Protein AF-A0A2V9FHR4-F1 (afdb_monomer_lite)

Structure (mmCIF, N/CA/C/O backbone):
data_AF-A0A2V9FHR4-F1
#
_entry.id   AF-A0A2V9FHR4-F1
#
loop_
_atom_site.group_PDB
_atom_site.id
_atom_site.type_symbol
_atom_site.label_atom_id
_atom_site.label_alt_id
_atom_site.label_comp_id
_atom_site.label_asym_id
_atom_site.label_entity_id
_atom_site.label_seq_id
_atom_site.pdbx_PDB_ins_code
_atom_site.Cartn_x
_atom_site.Cartn_y
_atom_site.Cartn_z
_atom_site.occupancy
_atom_site.B_iso_or_equiv
_atom_site.auth_seq_id
_atom_site.auth_comp_id
_atom_site.auth_asym_id
_atom_site.auth_atom_id
_atom_site.pdbx_PDB_model_num
ATOM 1 N N . MET A 1 1 ? -24.505 -36.632 64.104 1.00 42.06 1 MET A N 1
ATOM 2 C CA . MET A 1 1 ? -23.330 -36.574 63.209 1.00 42.06 1 MET A CA 1
ATOM 3 C C . MET A 1 1 ? -23.673 -35.560 62.118 1.00 42.06 1 MET A C 1
ATOM 5 O O . MET A 1 1 ? -24.459 -35.880 61.243 1.00 42.06 1 MET A O 1
ATOM 9 N N . PHE A 1 2 ? -23.264 -34.295 62.272 1.00 38.28 2 PHE A N 1
ATOM 10 C CA . PHE A 1 2 ? -23.688 -33.182 61.405 1.00 38.28 2 PHE A CA 1
ATOM 11 C C . PHE A 1 2 ? -22.621 -32.918 60.335 1.00 38.28 2 PHE A C 1
ATOM 13 O O . PHE A 1 2 ? -21.495 -32.565 60.680 1.00 38.28 2 PHE A O 1
ATOM 20 N N . ALA A 1 3 ? -22.960 -33.084 59.055 1.00 39.88 3 ALA A N 1
ATOM 21 C CA . ALA A 1 3 ? -22.084 -32.729 57.942 1.00 39.88 3 ALA A CA 1
ATOM 22 C C . ALA A 1 3 ? -22.300 -31.253 57.566 1.00 39.88 3 ALA A C 1
ATOM 24 O O . ALA A 1 3 ? -23.402 -30.853 57.195 1.00 39.88 3 ALA A O 1
ATOM 25 N N . LYS A 1 4 ? -21.250 -30.436 57.697 1.00 41.06 4 LYS A N 1
ATOM 26 C CA . LYS A 1 4 ? -21.216 -29.042 57.236 1.00 41.06 4 LYS A CA 1
ATOM 27 C C . LYS A 1 4 ? -20.897 -29.028 55.740 1.00 41.06 4 LYS A C 1
ATOM 29 O O . LYS A 1 4 ? -19.814 -29.451 55.349 1.00 41.06 4 LYS A O 1
ATOM 34 N N . ILE A 1 5 ? -21.821 -28.532 54.921 1.00 46.97 5 ILE A N 1
ATOM 35 C CA . ILE A 1 5 ? -21.586 -28.238 53.503 1.00 46.97 5 ILE A CA 1
ATOM 36 C C . ILE A 1 5 ? -20.980 -26.832 53.426 1.00 46.97 5 ILE A C 1
ATOM 38 O O . ILE A 1 5 ? -21.641 -25.854 53.765 1.00 46.97 5 ILE A O 1
ATOM 42 N N . PHE A 1 6 ? -19.715 -26.734 53.016 1.00 46.91 6 PHE A N 1
ATOM 43 C CA . PHE A 1 6 ? -19.101 -25.471 52.608 1.00 46.91 6 PHE A CA 1
ATOM 44 C C . PHE A 1 6 ? -19.393 -25.257 51.123 1.00 46.91 6 PHE A C 1
ATOM 46 O O . PHE A 1 6 ? -18.900 -25.998 50.277 1.00 46.91 6 PHE A O 1
ATOM 53 N N . LEU A 1 7 ? -20.214 -24.256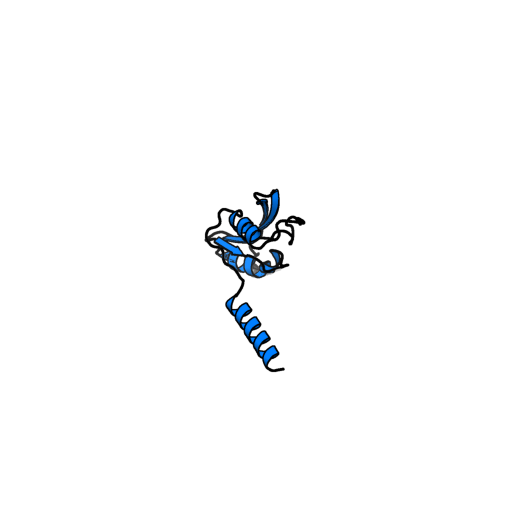 50.814 1.00 43.25 7 LEU A N 1
ATOM 54 C CA . LEU A 1 7 ? -20.476 -23.815 49.449 1.00 43.25 7 LEU A CA 1
ATOM 55 C C . LEU A 1 7 ? -19.428 -22.751 49.100 1.00 43.25 7 LEU A C 1
ATOM 57 O O . LEU A 1 7 ? -19.521 -21.611 49.548 1.00 43.25 7 LEU A O 1
ATOM 61 N N . VAL A 1 8 ? -18.388 -23.149 48.366 1.00 48.91 8 VAL A N 1
ATOM 62 C CA . VAL A 1 8 ? -17.396 -22.223 47.807 1.00 48.91 8 VAL A CA 1
ATOM 63 C C . VAL A 1 8 ? -17.919 -21.767 46.450 1.00 48.91 8 VAL A C 1
ATOM 65 O O . VAL A 1 8 ? -17.999 -22.551 45.508 1.00 48.91 8 VAL A O 1
ATOM 68 N N . LEU A 1 9 ? -18.323 -20.503 46.377 1.00 47.62 9 LEU A N 1
ATOM 69 C CA . LEU A 1 9 ? -18.686 -19.826 45.136 1.00 47.62 9 LEU A CA 1
ATOM 70 C C . LEU A 1 9 ? -17.399 -19.618 44.313 1.00 47.62 9 LEU A C 1
ATOM 72 O O . LEU A 1 9 ? -16.469 -19.003 44.844 1.00 47.62 9 LEU A O 1
ATOM 76 N N . PRO A 1 10 ? -17.281 -20.089 43.057 1.00 56.81 10 PRO A N 1
ATOM 77 C CA . PRO A 1 10 ? -16.123 -19.737 42.258 1.00 56.81 10 PRO A CA 1
ATOM 78 C C . PRO A 1 10 ? -16.294 -18.283 41.818 1.00 56.81 10 PRO A C 1
ATOM 80 O O . PRO A 1 10 ? -17.256 -17.917 41.144 1.00 56.81 10 PRO A O 1
ATOM 83 N N . PHE A 1 11 ? -15.359 -17.443 42.247 1.00 51.41 11 PHE A N 1
ATOM 84 C CA . PHE A 1 11 ? -15.178 -16.100 41.720 1.00 51.41 11 PHE A CA 1
ATOM 85 C C . PHE A 1 11 ? -14.860 -16.253 40.225 1.00 51.41 11 PHE A C 1
ATOM 87 O O . PHE A 1 11 ? -13.789 -16.742 39.866 1.00 51.41 11 PHE A O 1
ATOM 94 N N . LEU A 1 12 ? -15.820 -15.924 39.356 1.00 53.28 12 LEU A N 1
ATOM 95 C CA . LEU A 1 12 ? -15.606 -15.842 37.912 1.00 53.28 12 LEU A CA 1
ATOM 96 C C . LEU A 1 12 ? -14.630 -14.692 37.657 1.00 53.28 12 LEU A C 1
ATOM 98 O O . LEU A 1 12 ? -15.023 -13.538 37.514 1.00 53.28 12 LEU A O 1
ATOM 102 N N . LEU A 1 13 ? -13.338 -15.011 37.640 1.00 57.22 13 LEU A N 1
ATOM 103 C CA . LEU A 1 13 ? -12.315 -14.137 37.096 1.00 57.22 13 LEU A CA 1
ATOM 104 C C . LEU A 1 13 ? -12.441 -14.224 35.572 1.00 57.22 13 LEU A C 1
ATOM 106 O O . LEU A 1 13 ? -11.754 -15.015 34.934 1.00 57.22 13 LEU A O 1
ATOM 110 N N . THR A 1 14 ? -13.369 -13.472 34.980 1.00 57.88 14 THR A N 1
ATOM 111 C CA . THR A 1 14 ? -13.276 -13.148 33.553 1.00 57.88 14 THR A CA 1
ATOM 112 C C . THR A 1 14 ? -11.986 -12.353 33.385 1.00 57.88 14 THR A C 1
ATOM 114 O O . THR A 1 14 ? -11.920 -11.238 33.916 1.00 57.88 14 THR A O 1
ATOM 117 N N . PRO A 1 15 ? -10.942 -12.890 32.727 1.00 55.19 15 PRO A N 1
ATOM 118 C CA . PRO A 1 15 ? -9.816 -12.051 32.359 1.00 55.19 15 PRO A CA 1
ATOM 119 C C . PRO A 1 15 ? -10.369 -10.887 31.526 1.00 55.19 15 PRO A C 1
ATOM 121 O O . PRO A 1 15 ? -11.337 -11.096 30.782 1.00 55.19 15 PRO A O 1
ATOM 124 N N . PRO A 1 16 ? -9.820 -9.663 31.648 1.00 53.09 16 PRO A N 1
ATOM 125 C CA . PRO A 1 16 ? -10.126 -8.640 30.665 1.00 53.09 16 PRO A CA 1
ATOM 126 C C . PRO A 1 16 ? -9.826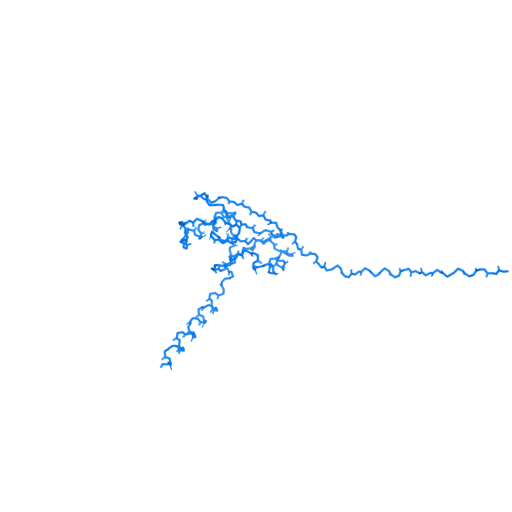 -9.276 29.313 1.00 53.09 16 PRO A C 1
ATOM 128 O O . PRO A 1 16 ? -8.736 -9.821 29.118 1.00 53.09 16 PRO A O 1
ATOM 131 N N . ALA A 1 17 ? -10.819 -9.306 28.426 1.00 56.00 17 ALA A N 1
ATOM 132 C CA . ALA A 1 17 ? -10.546 -9.640 27.047 1.00 56.00 17 ALA A CA 1
ATOM 133 C C . ALA A 1 17 ? -9.430 -8.679 26.631 1.00 56.00 17 ALA A C 1
ATOM 135 O O . ALA A 1 17 ? -9.650 -7.467 26.615 1.00 56.00 17 ALA A O 1
ATOM 136 N N . LEU A 1 18 ? -8.219 -9.194 26.375 1.00 52.91 18 LEU A N 1
ATOM 137 C CA . LEU A 1 18 ? -7.342 -8.492 25.451 1.00 52.91 18 LEU A CA 1
ATOM 138 C C . LEU A 1 18 ? -8.249 -8.234 24.259 1.00 52.91 18 LEU A C 1
ATOM 140 O O . LEU A 1 18 ? -8.824 -9.198 23.747 1.00 52.91 18 LEU A O 1
ATOM 144 N N . ALA A 1 19 ? -8.484 -6.964 23.929 1.00 53.09 19 ALA A N 1
ATOM 145 C CA . ALA A 1 19 ? -9.224 -6.619 22.733 1.00 53.09 19 ALA A CA 1
ATOM 146 C C . ALA A 1 19 ? -8.555 -7.409 21.610 1.00 53.09 19 ALA A C 1
ATOM 148 O O . ALA A 1 19 ? -7.388 -7.174 21.294 1.00 53.09 19 ALA A O 1
ATOM 149 N N . ALA A 1 20 ? -9.227 -8.460 21.140 1.00 57.59 20 ALA A N 1
ATOM 150 C CA . ALA A 1 20 ? -8.741 -9.210 20.009 1.00 57.59 20 ALA A CA 1
ATOM 151 C C . ALA A 1 20 ? -8.747 -8.182 18.885 1.00 57.59 20 ALA A C 1
ATOM 153 O O . ALA A 1 20 ? -9.809 -7.632 18.576 1.00 57.59 20 ALA A O 1
ATOM 154 N N . GLY A 1 21 ? -7.555 -7.841 18.394 1.00 60.81 21 GLY A N 1
ATOM 155 C CA . GLY A 1 21 ? -7.405 -6.945 17.262 1.00 60.81 21 GLY A CA 1
ATOM 156 C C . GLY A 1 21 ? -8.363 -7.365 16.150 1.00 60.81 21 GLY A C 1
ATOM 157 O O . GLY A 1 21 ? -8.702 -8.549 16.033 1.00 60.81 21 GLY A O 1
ATOM 158 N N . ARG A 1 22 ? -8.870 -6.401 15.381 1.00 78.56 22 ARG A N 1
ATOM 159 C CA . ARG A 1 22 ? -9.742 -6.744 14.258 1.00 78.56 22 ARG A CA 1
ATOM 160 C C . ARG A 1 22 ? -8.976 -7.671 13.320 1.00 78.56 22 ARG A C 1
ATOM 162 O O . ARG A 1 22 ? -7.780 -7.491 13.093 1.00 78.56 22 ARG A O 1
ATOM 169 N N . GLU A 1 23 ? -9.674 -8.688 12.830 1.00 89.69 23 GLU A N 1
ATOM 170 C CA . GLU A 1 23 ? -9.120 -9.598 11.836 1.00 89.69 23 GLU A CA 1
ATOM 171 C C . GLU A 1 23 ? -8.722 -8.775 10.609 1.00 89.69 23 GLU A C 1
ATOM 173 O O . GLU A 1 23 ? -9.550 -8.049 10.053 1.00 89.69 23 GLU A O 1
ATOM 178 N N . VAL A 1 24 ? -7.437 -8.841 10.266 1.00 93.12 24 VAL A N 1
ATOM 179 C CA . VAL A 1 24 ? -6.885 -8.248 9.049 1.00 93.12 24 VAL A CA 1
ATOM 180 C C . VAL A 1 24 ? -7.046 -9.287 7.955 1.00 93.12 24 VAL A C 1
ATOM 182 O O . VAL A 1 24 ? -6.687 -10.448 8.153 1.00 93.12 24 VAL A O 1
ATOM 185 N N . GLN A 1 25 ? -7.626 -8.874 6.840 1.00 94.62 25 GLN A N 1
ATOM 186 C CA . GLN A 1 25 ? -7.887 -9.717 5.686 1.00 94.62 25 GLN A CA 1
ATOM 187 C C . GLN A 1 25 ? -6.894 -9.384 4.576 1.00 94.62 25 GLN A C 1
ATOM 189 O O . GLN A 1 25 ? -6.686 -8.212 4.270 1.00 94.62 25 GLN A O 1
ATOM 194 N N . ASP A 1 26 ? -6.316 -10.4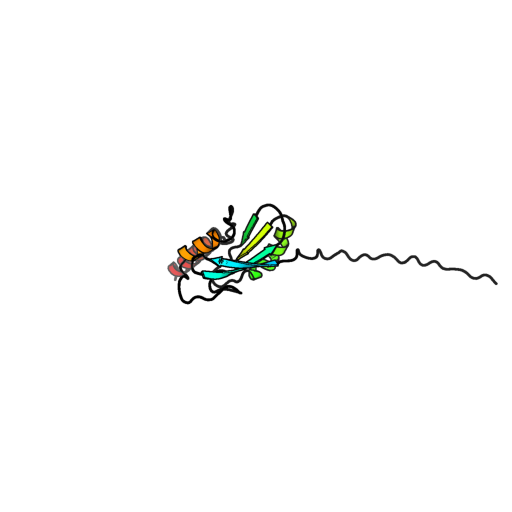18 3.968 1.00 95.38 26 ASP A N 1
ATOM 195 C CA . ASP A 1 26 ? -5.486 -10.297 2.772 1.00 95.38 26 ASP A CA 1
ATOM 196 C C . AS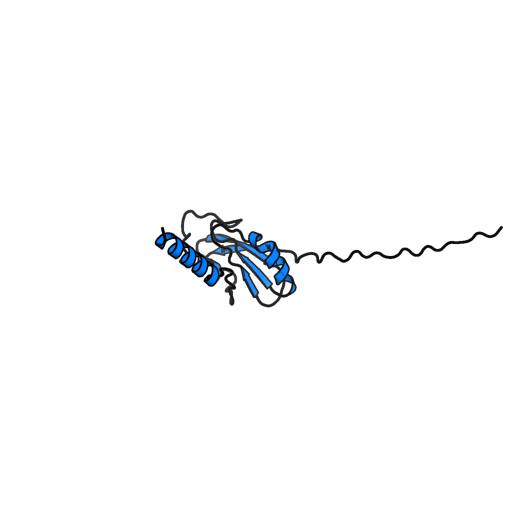P A 1 26 ? -6.362 -10.178 1.513 1.00 95.38 26 ASP A C 1
ATOM 198 O O . ASP A 1 26 ? -7.220 -11.027 1.233 1.00 95.38 26 ASP A O 1
ATOM 202 N N . GLY A 1 27 ? -6.103 -9.137 0.731 1.00 94.38 27 GLY A N 1
ATOM 203 C CA . GLY A 1 27 ? -6.731 -8.816 -0.543 1.00 94.38 27 GLY A CA 1
ATOM 204 C C . GLY A 1 27 ? -5.732 -8.872 -1.696 1.00 94.38 27 GLY A C 1
ATOM 205 O O . GLY A 1 27 ? -4.523 -8.732 -1.522 1.00 94.38 27 GLY A O 1
ATOM 206 N N . PHE A 1 28 ? -6.233 -9.126 -2.906 1.00 95.69 28 PHE A N 1
ATOM 207 C CA . PHE A 1 28 ? -5.433 -8.962 -4.116 1.00 95.69 28 PHE A CA 1
ATOM 208 C C . PHE A 1 28 ? -6.273 -8.384 -5.243 1.00 95.69 28 PHE A C 1
ATOM 210 O O . PHE A 1 28 ? -7.366 -8.878 -5.537 1.00 95.69 28 PHE A O 1
ATOM 217 N N . PHE A 1 29 ? -5.690 -7.452 -5.988 1.00 94.81 29 PHE A N 1
ATOM 218 C CA . PHE A 1 29 ? -6.255 -6.962 -7.238 1.00 94.81 29 PHE A CA 1
ATOM 219 C C . PHE A 1 29 ? -5.222 -6.988 -8.363 1.00 94.81 29 PHE A C 1
ATOM 221 O O . PHE A 1 29 ? -4.018 -7.145 -8.152 1.00 94.81 29 PHE A O 1
ATOM 228 N N . LYS A 1 30 ? -5.709 -6.898 -9.601 1.00 96.62 30 LYS A N 1
ATOM 229 C CA . LYS A 1 30 ? -4.859 -6.765 -10.784 1.00 96.62 30 LYS A CA 1
ATOM 230 C C . LYS A 1 30 ? -4.971 -5.357 -11.326 1.00 96.62 30 LYS A C 1
ATOM 232 O O . LYS A 1 30 ? -6.073 -4.889 -11.602 1.00 96.62 30 LYS A O 1
ATOM 237 N N . THR A 1 31 ? -3.824 -4.735 -11.528 1.00 95.88 31 THR A N 1
ATOM 238 C CA . THR A 1 31 ? -3.717 -3.414 -12.131 1.00 95.88 31 THR A CA 1
ATOM 239 C C . THR A 1 31 ? -3.992 -3.457 -13.635 1.00 95.88 31 THR A C 1
ATOM 241 O O . THR A 1 31 ? -3.971 -4.518 -14.273 1.00 95.88 31 THR A O 1
ATOM 244 N N . SER A 1 32 ? -4.180 -2.283 -14.240 1.00 95.50 32 SER A N 1
ATOM 245 C CA . SER A 1 32 ? -4.382 -2.125 -15.688 1.00 95.50 32 SER A CA 1
ATOM 246 C C . SER A 1 32 ? -3.203 -2.621 -16.542 1.00 95.50 32 SER A C 1
ATOM 248 O O . SER A 1 32 ? -3.394 -3.003 -17.699 1.00 95.50 32 SER A O 1
ATOM 250 N N . ASP A 1 33 ? -1.996 -2.686 -15.971 1.00 96.19 33 ASP A N 1
ATOM 251 C CA . ASP A 1 33 ? -0.791 -3.263 -16.583 1.00 96.19 33 ASP A CA 1
ATOM 252 C C . ASP A 1 33 ? -0.544 -4.734 -16.196 1.00 96.19 33 ASP A C 1
ATOM 254 O O . ASP A 1 33 ? 0.517 -5.277 -16.497 1.00 96.19 33 ASP A O 1
ATOM 258 N N . ASN A 1 34 ? -1.544 -5.411 -15.617 1.00 96.81 34 ASN A N 1
ATOM 259 C CA . ASN A 1 34 ? -1.527 -6.826 -15.221 1.00 96.81 34 ASN A CA 1
ATOM 260 C C . ASN A 1 34 ? -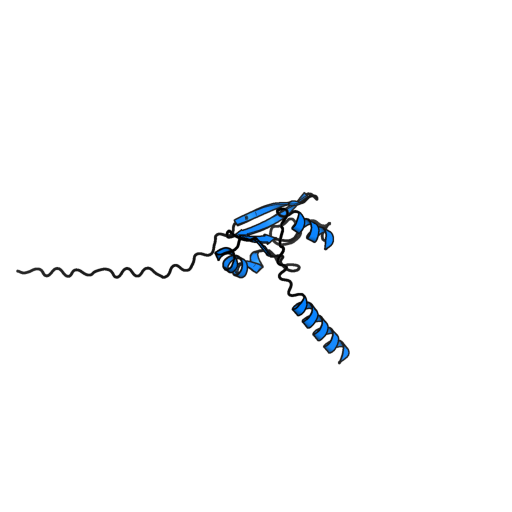0.553 -7.190 -14.087 1.00 96.81 34 ASN A C 1
ATOM 262 O O . ASN A 1 34 ? -0.179 -8.358 -13.963 1.00 96.81 34 ASN A O 1
ATOM 266 N N . VAL A 1 35 ? -0.172 -6.232 -13.247 1.00 97.75 35 VAL A N 1
ATOM 267 C CA . VAL A 1 35 ? 0.585 -6.483 -12.015 1.00 97.75 35 VAL A CA 1
ATOM 268 C C . VAL A 1 35 ? -0.414 -6.868 -10.924 1.00 97.75 35 VAL A C 1
ATOM 270 O O . VAL A 1 35 ? -1.407 -6.173 -10.713 1.00 97.75 35 VAL A O 1
ATOM 273 N N . LYS A 1 36 ? -0.199 -8.000 -10.250 1.00 97.69 36 LYS A N 1
ATOM 274 C CA . LYS A 1 36 ? -1.008 -8.377 -9.088 1.00 97.69 36 LYS A CA 1
ATOM 275 C C . LYS A 1 36 ? -0.468 -7.662 -7.855 1.00 97.69 36 LYS A C 1
ATOM 277 O O . LYS A 1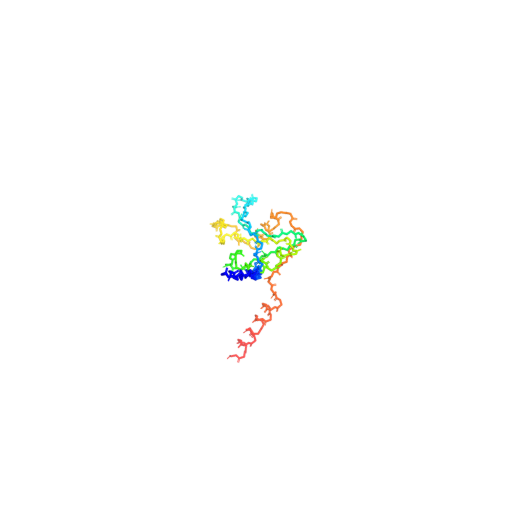 36 ? 0.692 -7.866 -7.494 1.00 97.69 36 LYS A O 1
ATOM 282 N N . LEU A 1 37 ? -1.306 -6.864 -7.211 1.00 96.31 37 LEU A N 1
ATOM 283 C CA . LEU A 1 37 ? -0.973 -6.175 -5.972 1.00 96.31 37 LEU A CA 1
ATOM 284 C C . LEU A 1 37 ? -1.739 -6.783 -4.803 1.00 96.31 37 LEU A C 1
ATOM 286 O O . LEU A 1 37 ? -2.848 -7.279 -4.990 1.00 96.31 37 LEU A O 1
ATOM 290 N N . HIS A 1 38 ? -1.089 -6.792 -3.647 1.00 96.12 38 HIS A N 1
ATOM 291 C CA . HIS A 1 38 ? -1.600 -7.264 -2.370 1.00 96.12 38 HIS A CA 1
ATOM 292 C C . HIS A 1 38 ? -2.006 -6.073 -1.502 1.00 96.12 38 HIS A C 1
ATOM 294 O O . HIS A 1 38 ? -1.317 -5.052 -1.496 1.00 96.12 38 HIS A O 1
ATOM 300 N N . ASP A 1 39 ? -3.089 -6.206 -0.755 1.00 94.12 39 ASP A N 1
ATOM 301 C CA . ASP A 1 39 ? -3.555 -5.215 0.204 1.00 94.12 39 ASP A CA 1
ATOM 302 C C . ASP A 1 39 ? -4.039 -5.892 1.492 1.00 94.12 39 ASP A C 1
ATOM 304 O O . ASP A 1 39 ? -4.452 -7.047 1.489 1.00 94.12 39 ASP A O 1
ATOM 308 N N . LEU A 1 40 ? -3.942 -5.175 2.607 1.00 94.25 40 LEU A N 1
ATOM 309 C CA . LEU A 1 40 ? -4.460 -5.580 3.906 1.00 94.25 40 LEU A CA 1
ATOM 310 C C . LEU A 1 40 ? -5.671 -4.720 4.241 1.00 94.25 40 LEU A C 1
ATOM 312 O O . LEU A 1 40 ? -5.573 -3.493 4.246 1.00 94.25 40 LEU A O 1
ATOM 316 N N . GLU A 1 41 ? -6.782 -5.354 4.592 1.00 93.50 41 GLU A N 1
ATOM 317 C CA . GLU A 1 41 ? -8.034 -4.676 4.910 1.00 93.50 41 GLU A CA 1
ATOM 318 C C . GLU A 1 41 ? -8.522 -5.043 6.315 1.00 93.50 41 GLU A C 1
ATOM 320 O O . GLU A 1 41 ? -8.534 -6.211 6.709 1.00 93.50 41 GLU A O 1
ATOM 325 N N . ALA A 1 42 ? -8.943 -4.052 7.102 1.00 93.50 42 ALA A N 1
ATOM 326 C CA . ALA A 1 42 ? -9.488 -4.285 8.434 1.00 93.50 42 ALA A CA 1
ATOM 327 C C . ALA A 1 42 ? -10.538 -3.246 8.837 1.00 93.50 42 ALA A C 1
ATOM 329 O O . ALA A 1 42 ? -10.479 -2.074 8.472 1.00 93.50 42 ALA A O 1
ATOM 330 N N . GLY A 1 43 ? -11.472 -3.664 9.690 1.00 92.25 43 GLY A N 1
ATOM 331 C CA . GLY A 1 43 ? -12.464 -2.762 10.271 1.00 92.25 43 GLY A CA 1
ATOM 332 C C . GLY A 1 43 ? -13.590 -2.373 9.311 1.00 92.25 43 GLY A C 1
ATOM 333 O O . GLY A 1 43 ? -13.800 -2.976 8.266 1.00 92.25 43 GLY A O 1
ATOM 334 N N . THR A 1 44 ? -14.387 -1.396 9.733 1.00 89.31 44 THR A N 1
ATOM 335 C CA . THR A 1 44 ? -15.573 -0.900 9.019 1.00 89.31 44 THR A CA 1
ATOM 336 C C . THR A 1 44 ? -15.791 0.558 9.403 1.00 89.31 44 THR A C 1
ATOM 338 O O . THR A 1 44 ? -15.624 0.886 10.578 1.00 89.31 44 THR A O 1
ATOM 341 N N . GLY A 1 45 ? -16.247 1.412 8.487 1.00 88.00 45 GLY A N 1
ATOM 342 C CA . GLY A 1 45 ? -16.501 2.827 8.779 1.00 88.00 45 GLY A CA 1
ATOM 343 C C . GLY A 1 45 ? -15.986 3.739 7.667 1.00 88.00 45 GLY A C 1
ATOM 344 O O . GLY A 1 45 ? -15.890 3.291 6.527 1.00 88.00 45 GLY A O 1
ATOM 345 N N . PRO A 1 46 ? -15.675 5.013 7.967 1.00 85.88 46 PRO A N 1
ATOM 346 C CA . PRO A 1 46 ? -15.001 5.893 7.016 1.00 85.88 46 PRO A CA 1
ATOM 347 C C . PRO A 1 46 ? -13.639 5.306 6.598 1.00 85.88 46 PRO A C 1
ATOM 349 O O . PRO A 1 46 ? -12.963 4.734 7.460 1.00 85.88 46 PRO A O 1
ATOM 352 N N . PRO A 1 47 ? -13.236 5.441 5.322 1.00 85.50 47 PRO A N 1
ATOM 353 C CA . PRO A 1 47 ? -12.008 4.838 4.823 1.00 85.50 47 PRO A CA 1
ATOM 354 C C . PRO A 1 47 ? -10.761 5.582 5.320 1.00 85.50 47 PRO A C 1
ATOM 356 O O . PRO A 1 47 ? -10.721 6.813 5.353 1.00 85.50 47 PRO A O 1
ATOM 359 N N . ILE A 1 48 ? -9.728 4.822 5.670 1.00 83.44 48 ILE A N 1
ATOM 360 C CA . ILE A 1 48 ? -8.352 5.273 5.864 1.00 83.44 48 ILE A CA 1
ATOM 361 C C . ILE A 1 48 ? -7.469 4.381 5.003 1.00 83.44 48 ILE A C 1
ATOM 363 O O . ILE A 1 48 ? -7.396 3.173 5.212 1.00 83.44 48 ILE A O 1
ATOM 367 N N . PHE A 1 49 ? -6.765 4.993 4.062 1.00 84.38 49 PHE A N 1
ATOM 368 C CA . PHE A 1 49 ? -5.765 4.303 3.264 1.00 84.38 49 PHE A CA 1
ATOM 369 C C . PHE A 1 49 ? -4.366 4.550 3.828 1.00 84.38 49 PHE A C 1
ATOM 371 O O . PHE A 1 49 ? -4.012 5.703 4.062 1.00 84.38 49 PHE A O 1
ATOM 378 N N . PHE A 1 50 ? -3.581 3.489 4.007 1.00 80.88 50 PHE A N 1
ATOM 379 C CA . PHE A 1 50 ? -2.161 3.539 4.331 1.00 80.88 50 PHE A CA 1
ATOM 380 C C . PHE A 1 50 ? -1.324 3.251 3.089 1.00 80.88 50 PHE A C 1
ATOM 382 O O . PHE A 1 50 ? -1.282 2.124 2.591 1.00 80.88 50 PHE A O 1
ATOM 389 N N . GLU A 1 51 ? -0.593 4.269 2.648 1.00 77.56 51 GLU A N 1
ATOM 390 C CA . GLU A 1 51 ? 0.507 4.100 1.707 1.00 77.56 51 GLU A CA 1
ATOM 391 C C . GLU A 1 51 ? 1.820 3.967 2.482 1.00 77.56 51 GLU A C 1
ATOM 393 O O . GLU A 1 51 ? 2.241 4.927 3.136 1.00 77.56 51 GLU A O 1
ATOM 398 N N . PRO A 1 52 ? 2.470 2.795 2.459 1.00 75.88 52 PRO A N 1
ATOM 399 C CA . PRO A 1 52 ? 3.764 2.642 3.094 1.00 75.88 52 PRO A CA 1
ATOM 400 C C . PRO A 1 52 ? 4.859 3.336 2.270 1.00 75.88 52 PRO A C 1
ATOM 402 O O . PRO A 1 52 ? 4.764 3.491 1.050 1.00 75.88 52 PRO A O 1
ATOM 405 N N . GLY A 1 53 ? 5.930 3.745 2.954 1.00 70.81 53 GLY A N 1
ATOM 406 C CA . GLY A 1 53 ? 7.088 4.375 2.324 1.00 70.81 53 GLY A CA 1
ATOM 407 C C . GLY A 1 53 ? 7.845 3.450 1.360 1.00 70.81 53 GLY A C 1
ATOM 408 O O . GLY A 1 53 ? 7.507 2.287 1.130 1.00 70.81 53 GLY A O 1
ATOM 409 N N . TRP A 1 54 ? 8.929 3.959 0.777 1.00 69.25 54 TRP A N 1
ATOM 410 C CA . TRP A 1 54 ? 9.746 3.164 -0.139 1.00 69.25 54 TRP A CA 1
ATOM 411 C C . TRP A 1 54 ? 10.368 1.943 0.562 1.00 69.25 54 TRP A C 1
ATOM 413 O O . TRP A 1 54 ? 10.991 2.080 1.614 1.00 69.25 54 TRP A O 1
ATOM 423 N N . SER A 1 55 ? 10.271 0.764 -0.063 1.00 75.69 55 SER A N 1
ATOM 424 C CA . SER A 1 55 ? 10.761 -0.517 0.481 1.00 75.69 55 SER A CA 1
ATOM 425 C C . SER A 1 55 ? 10.080 -0.962 1.784 1.00 75.69 55 SER A C 1
ATOM 427 O O . SER A 1 55 ? 10.686 -1.684 2.579 1.00 75.69 55 SER A O 1
ATOM 429 N N . MET A 1 56 ? 8.838 -0.549 2.013 1.00 81.44 56 MET A N 1
ATOM 430 C CA . MET A 1 56 ? 8.038 -0.928 3.166 1.00 81.44 56 MET A CA 1
ATOM 431 C C . MET A 1 56 ? 6.794 -1.728 2.727 1.00 81.44 56 MET A C 1
ATOM 433 O O . MET A 1 56 ? 5.956 -1.202 1.997 1.00 81.44 56 MET A O 1
ATOM 437 N N . PRO A 1 57 ? 6.647 -2.991 3.164 1.00 86.81 57 PRO A N 1
ATOM 438 C CA . PRO A 1 57 ? 5.417 -3.755 2.958 1.00 86.81 57 PRO A CA 1
ATOM 439 C C . PRO A 1 57 ? 4.283 -3.263 3.877 1.00 86.81 57 PRO A C 1
ATOM 441 O O . PRO A 1 57 ? 4.548 -2.669 4.922 1.00 86.81 57 PRO A O 1
ATOM 444 N N . ALA A 1 58 ? 3.034 -3.562 3.528 1.00 85.69 58 ALA A N 1
ATOM 445 C CA . ALA A 1 58 ? 1.808 -3.124 4.195 1.00 85.69 58 ALA A CA 1
ATOM 446 C C . ALA A 1 58 ? 1.778 -3.450 5.697 1.00 85.69 58 ALA A C 1
ATOM 448 O O . ALA A 1 58 ? 1.413 -2.597 6.508 1.00 85.69 58 ALA A O 1
ATOM 449 N N . TRP A 1 59 ? 2.244 -4.643 6.086 1.00 87.81 59 TRP A N 1
ATOM 450 C CA . TRP A 1 59 ? 2.238 -5.107 7.483 1.00 87.81 59 TRP A CA 1
ATOM 451 C C . TRP A 1 59 ? 3.102 -4.257 8.430 1.00 87.81 59 TRP A C 1
ATOM 453 O O . TRP A 1 59 ? 2.990 -4.350 9.651 1.00 87.81 59 TRP A O 1
ATOM 463 N N . ILE A 1 60 ? 3.962 -3.374 7.908 1.00 85.12 60 ILE A N 1
ATOM 464 C CA . ILE A 1 60 ? 4.707 -2.425 8.749 1.00 85.12 60 ILE A CA 1
ATOM 465 C C . ILE A 1 60 ? 3.780 -1.488 9.537 1.00 85.12 60 ILE A C 1
ATOM 467 O O . ILE A 1 60 ? 4.173 -0.960 10.578 1.00 85.12 60 ILE A O 1
ATOM 471 N N . GLY A 1 61 ? 2.562 -1.285 9.027 1.00 80.75 61 GLY A N 1
ATOM 472 C CA . GLY A 1 61 ? 1.506 -0.507 9.650 1.00 80.75 61 GLY A CA 1
ATOM 473 C C . GLY A 1 61 ? 0.616 -1.310 10.595 1.00 80.75 61 GLY A C 1
ATOM 474 O O . GLY A 1 61 ? -0.353 -0.739 11.081 1.00 80.75 61 GLY A O 1
ATOM 475 N N . ASP A 1 62 ? 0.896 -2.590 10.877 1.00 86.25 62 ASP A N 1
ATOM 476 C CA . ASP A 1 62 ? 0.018 -3.466 11.673 1.00 86.25 62 ASP A CA 1
ATOM 477 C C . ASP A 1 62 ? -0.495 -2.821 12.975 1.00 86.25 62 ASP A C 1
ATOM 479 O O . ASP A 1 62 ? -1.704 -2.855 13.214 1.00 86.25 62 ASP A O 1
ATOM 483 N N . PRO A 1 63 ? 0.341 -2.170 13.815 1.00 84.31 63 PRO A N 1
ATOM 484 C CA . PRO A 1 63 ? -0.156 -1.502 15.018 1.00 84.31 63 PRO A CA 1
ATOM 485 C C . PRO A 1 63 ? -1.165 -0.381 14.723 1.00 84.31 63 PRO A C 1
ATOM 487 O O . PRO A 1 63 ? -2.135 -0.214 15.461 1.00 84.31 63 PRO A O 1
ATOM 490 N N . GLN A 1 64 ? -0.948 0.388 13.654 1.00 82.44 64 GLN A N 1
ATOM 491 C CA . GLN A 1 64 ? -1.834 1.461 13.211 1.00 82.44 64 GLN A CA 1
ATOM 492 C C . GLN A 1 64 ? -3.110 0.892 12.591 1.00 82.44 64 GLN A C 1
ATOM 494 O O . GLN A 1 64 ? -4.194 1.355 12.934 1.00 82.44 64 GLN A O 1
ATOM 499 N N . ILE A 1 65 ? -2.996 -0.134 11.743 1.00 86.25 65 ILE A N 1
ATOM 500 C CA . ILE A 1 65 ? -4.135 -0.839 11.148 1.00 86.25 65 ILE A CA 1
ATOM 501 C C . ILE A 1 65 ? -5.052 -1.334 12.264 1.00 86.25 65 ILE A C 1
ATOM 503 O O . ILE A 1 65 ? -6.235 -1.011 12.270 1.00 86.25 65 ILE A O 1
ATOM 507 N N . GLN A 1 66 ? -4.496 -2.020 13.264 1.00 86.62 66 GLN A N 1
ATOM 508 C CA . GLN A 1 66 ? -5.251 -2.524 14.410 1.00 86.62 66 GLN A CA 1
ATOM 509 C C . GLN A 1 66 ? -5.918 -1.407 15.220 1.00 86.62 66 GLN A C 1
ATOM 511 O O . GLN A 1 66 ? -7.091 -1.522 15.569 1.00 86.62 66 GLN A O 1
ATOM 516 N N . TYR A 1 67 ? -5.196 -0.314 15.481 1.00 85.50 67 TYR A N 1
ATOM 517 C CA . TYR A 1 67 ? -5.719 0.830 16.227 1.00 85.50 67 TYR A CA 1
ATOM 518 C C . TYR A 1 67 ? -6.874 1.533 15.497 1.00 85.50 67 TYR A C 1
ATOM 520 O O . TYR A 1 67 ? -7.916 1.810 16.089 1.00 85.50 67 TYR A O 1
ATOM 528 N N . PHE A 1 68 ? -6.716 1.821 14.203 1.00 83.50 68 PHE A N 1
ATOM 529 C CA . PHE A 1 68 ? -7.733 2.537 13.435 1.00 83.50 68 PHE A CA 1
ATOM 530 C C . PHE A 1 68 ? -8.912 1.642 13.039 1.00 83.50 68 PHE A C 1
ATOM 532 O O . PHE A 1 68 ? -10.042 2.131 12.997 1.00 83.50 68 PHE A O 1
ATOM 539 N N . ALA A 1 69 ? -8.704 0.337 12.844 1.00 89.94 69 ALA A N 1
ATOM 540 C CA . ALA A 1 69 ? -9.766 -0.614 12.506 1.00 89.94 69 ALA A CA 1
ATOM 541 C C . ALA A 1 69 ? -10.854 -0.746 13.591 1.00 89.94 69 ALA A C 1
ATOM 543 O O . ALA A 1 69 ? -11.930 -1.292 13.330 1.00 89.94 69 ALA A O 1
ATOM 544 N N . GLU A 1 70 ? -10.624 -0.229 14.805 1.00 88.62 70 GLU A N 1
ATOM 545 C CA . GLU A 1 70 ? -11.663 -0.126 15.835 1.00 88.62 70 GLU A CA 1
ATOM 546 C C . GLU A 1 70 ? -12.851 0.748 15.390 1.00 88.62 70 GLU A C 1
ATOM 548 O O . GLU A 1 70 ? -13.992 0.493 15.798 1.00 88.62 70 GLU A O 1
ATOM 553 N N . HIS A 1 71 ? -12.601 1.755 14.544 1.00 86.19 71 HIS A N 1
ATOM 554 C CA . HIS A 1 71 ? -13.578 2.789 14.175 1.00 86.19 71 HIS A CA 1
ATOM 555 C C . HIS A 1 71 ? -13.602 3.165 12.687 1.00 86.19 71 HIS A C 1
ATOM 557 O O . HIS A 1 71 ? -14.537 3.838 12.248 1.00 86.19 71 HIS A O 1
ATOM 563 N N . TYR A 1 72 ? -12.595 2.749 11.927 1.00 85.94 72 TYR A N 1
ATOM 564 C CA . TYR A 1 72 ? -12.424 3.066 10.517 1.00 85.94 72 TYR A CA 1
ATOM 565 C C . TYR A 1 72 ? -12.355 1.788 9.689 1.00 85.94 72 TYR A C 1
ATOM 567 O O . TYR A 1 72 ? -12.062 0.703 10.194 1.00 85.94 72 TYR A O 1
ATOM 575 N N . HIS A 1 73 ? -12.644 1.934 8.403 1.00 89.12 73 HIS A N 1
ATOM 576 C CA . HIS A 1 73 ? -12.296 0.943 7.399 1.00 89.12 73 HIS A CA 1
ATOM 577 C C . HIS A 1 73 ? -10.877 1.251 6.932 1.00 89.12 73 HIS A C 1
ATOM 579 O O . HIS A 1 73 ? -10.631 2.322 6.393 1.00 89.12 73 HIS A O 1
ATOM 585 N N . VAL A 1 74 ? -9.930 0.369 7.224 1.00 88.81 74 VAL A N 1
ATOM 586 C CA . VAL A 1 74 ? -8.511 0.585 6.953 1.00 88.81 74 VAL A CA 1
ATOM 587 C C . VAL A 1 74 ? -8.073 -0.309 5.806 1.00 88.81 74 VAL A C 1
ATOM 589 O O . VAL A 1 74 ? -8.308 -1.511 5.864 1.00 88.81 74 VAL A O 1
ATOM 592 N N . VAL A 1 75 ? -7.392 0.272 4.821 1.00 91.31 75 VAL A N 1
ATOM 593 C CA . VAL A 1 75 ? -6.763 -0.445 3.705 1.00 91.31 75 VAL A CA 1
ATOM 594 C C . VAL A 1 75 ? -5.282 -0.077 3.662 1.00 91.31 75 VAL A C 1
ATOM 596 O O . VAL A 1 75 ? -4.954 1.107 3.677 1.00 91.31 75 VAL A O 1
ATOM 599 N N . ALA A 1 76 ? -4.378 -1.051 3.608 1.00 90.50 76 ALA A N 1
ATOM 600 C CA . ALA A 1 76 ? -2.938 -0.837 3.473 1.00 90.50 76 ALA A CA 1
ATOM 601 C C . ALA A 1 76 ? -2.397 -1.609 2.268 1.00 90.50 76 ALA A C 1
ATOM 603 O O . ALA A 1 76 ? -2.516 -2.826 2.206 1.00 90.50 76 ALA A O 1
ATOM 604 N N . LEU A 1 77 ? -1.796 -0.911 1.307 1.00 91.75 77 LEU A N 1
ATOM 605 C CA . LEU A 1 77 ? -1.312 -1.515 0.062 1.00 91.75 77 LEU A CA 1
ATOM 606 C C . LEU A 1 77 ? 0.133 -1.997 0.212 1.00 91.75 77 LEU A C 1
ATOM 608 O O . LEU A 1 77 ? 0.972 -1.240 0.691 1.00 91.75 77 LEU A O 1
ATOM 612 N N . ASP A 1 78 ? 0.458 -3.192 -0.283 1.00 93.69 78 ASP A N 1
ATOM 613 C CA . ASP A 1 78 ? 1.828 -3.528 -0.674 1.00 93.69 78 ASP A CA 1
ATOM 614 C C . ASP A 1 78 ? 2.103 -2.894 -2.042 1.00 93.69 78 ASP A C 1
ATOM 616 O O . ASP A 1 78 ? 1.544 -3.347 -3.052 1.00 93.69 78 ASP A O 1
ATOM 620 N N . PRO A 1 79 ? 2.968 -1.869 -2.154 1.00 91.88 79 PRO A N 1
ATOM 621 C CA . PRO A 1 79 ? 3.243 -1.274 -3.452 1.00 91.88 79 PRO A CA 1
ATOM 622 C C . PRO A 1 79 ? 3.837 -2.313 -4.409 1.00 91.88 79 PRO A C 1
ATOM 624 O O . PRO A 1 79 ? 4.463 -3.291 -3.986 1.00 91.88 79 PRO A O 1
ATOM 627 N N . ARG A 1 80 ? 3.715 -2.079 -5.723 1.00 94.50 80 ARG A N 1
ATOM 628 C CA . ARG A 1 80 ? 4.420 -2.908 -6.715 1.00 94.50 80 ARG A CA 1
ATOM 629 C C . ARG A 1 80 ? 5.895 -3.072 -6.336 1.00 94.50 80 ARG A C 1
ATOM 631 O O . ARG A 1 80 ? 6.548 -2.123 -5.894 1.00 94.50 80 ARG A O 1
ATOM 638 N N . SER A 1 81 ? 6.414 -4.281 -6.528 1.00 94.19 81 SER A N 1
ATOM 639 C CA . SER A 1 81 ? 7.773 -4.681 -6.144 1.00 94.19 81 SER A CA 1
ATOM 640 C C . SER A 1 81 ? 8.052 -4.747 -4.637 1.00 94.19 81 SER A C 1
ATOM 642 O O . SER A 1 81 ? 9.218 -4.819 -4.246 1.00 94.19 81 SER A O 1
ATOM 644 N N . GLN A 1 82 ? 7.021 -4.773 -3.789 1.00 93.44 82 GLN A N 1
ATOM 645 C CA . GLN A 1 82 ? 7.147 -4.859 -2.330 1.00 93.44 82 GLN A CA 1
ATOM 646 C C . GLN A 1 82 ? 6.213 -5.928 -1.753 1.00 93.44 82 GLN A C 1
ATOM 648 O O . GLN A 1 82 ? 5.296 -6.375 -2.435 1.00 93.44 82 GLN A O 1
ATOM 653 N N . GLY A 1 83 ? 6.503 -6.381 -0.529 1.00 93.19 83 GLY A N 1
ATOM 654 C CA . GLY A 1 83 ? 5.697 -7.378 0.188 1.00 93.19 83 GLY A CA 1
ATOM 655 C C . GLY A 1 83 ? 5.282 -8.572 -0.674 1.00 93.19 83 GLY A C 1
ATOM 656 O O . GLY A 1 83 ? 6.122 -9.162 -1.373 1.00 93.19 83 GLY A O 1
ATOM 657 N N . ASP A 1 84 ? 3.990 -8.881 -0.652 1.00 96.25 84 ASP A N 1
ATOM 658 C CA . ASP A 1 84 ? 3.377 -9.987 -1.392 1.00 96.25 84 ASP A CA 1
ATOM 659 C C . ASP A 1 84 ? 2.818 -9.582 -2.767 1.00 96.25 84 ASP A C 1
ATOM 661 O O . ASP A 1 84 ? 2.342 -10.430 -3.532 1.00 96.25 84 ASP A O 1
ATOM 665 N N . SER A 1 85 ? 2.984 -8.311 -3.144 1.00 96.62 85 SER A N 1
ATOM 666 C CA . SER A 1 85 ? 2.774 -7.835 -4.511 1.00 96.62 85 SER A CA 1
ATOM 667 C C . SER A 1 85 ? 3.796 -8.423 -5.490 1.00 96.62 85 SER A C 1
ATOM 669 O O . SER A 1 85 ? 4.932 -8.799 -5.148 1.00 96.62 85 SER A O 1
ATOM 671 N N . ASP A 1 86 ? 3.392 -8.484 -6.759 1.00 97.75 86 ASP A N 1
ATOM 672 C CA . ASP A 1 86 ? 4.262 -8.865 -7.866 1.00 97.75 86 ASP A CA 1
ATOM 673 C C . ASP A 1 86 ? 5.489 -7.942 -7.947 1.00 97.75 86 ASP A C 1
ATOM 675 O O . ASP A 1 86 ? 5.461 -6.770 -7.559 1.00 97.75 86 ASP A O 1
ATOM 679 N N . LYS A 1 87 ? 6.586 -8.483 -8.487 1.00 96.00 87 LYS A N 1
ATOM 680 C CA . LYS A 1 87 ? 7.894 -7.814 -8.597 1.00 96.00 87 LYS A CA 1
ATOM 681 C C . LYS A 1 87 ? 8.269 -7.603 -10.067 1.00 96.00 87 LYS A C 1
ATOM 683 O O . LYS A 1 87 ? 9.169 -8.283 -10.569 1.00 96.00 87 LYS A O 1
ATOM 688 N N . PRO A 1 88 ? 7.539 -6.738 -10.797 1.00 96.00 88 PRO A N 1
ATOM 689 C CA . PRO A 1 88 ? 7.823 -6.477 -12.199 1.00 96.00 88 PRO A CA 1
ATOM 690 C C . PRO A 1 88 ? 9.170 -5.759 -12.351 1.00 96.00 88 PRO A C 1
ATOM 692 O O . PRO A 1 88 ? 9.540 -4.908 -11.542 1.00 96.00 88 PRO A O 1
ATOM 695 N N . LEU A 1 89 ? 9.894 -6.081 -13.425 1.00 94.94 89 LEU A N 1
ATOM 696 C CA . LEU A 1 89 ? 11.148 -5.397 -13.766 1.00 94.94 89 LEU A CA 1
ATOM 697 C C . LEU A 1 89 ? 10.910 -3.938 -14.184 1.00 94.94 89 LEU A C 1
ATOM 699 O O . LEU A 1 89 ? 11.754 -3.081 -13.949 1.00 94.94 89 LEU A O 1
ATOM 703 N N . GLU A 1 90 ? 9.741 -3.661 -14.761 1.00 94.38 90 GLU A N 1
ATOM 704 C CA . GLU A 1 90 ? 9.367 -2.369 -15.332 1.00 94.38 90 GLU A CA 1
ATOM 705 C C . GLU A 1 90 ? 8.151 -1.763 -14.622 1.00 94.38 90 GLU A C 1
ATOM 707 O O . GLU A 1 90 ? 7.465 -2.417 -13.837 1.00 94.38 90 GLU A O 1
ATOM 712 N N . GLY A 1 91 ? 7.866 -0.492 -14.914 1.00 92.75 91 GLY A N 1
ATOM 713 C CA . GLY A 1 91 ? 6.677 0.186 -14.396 1.00 92.75 91 GLY A CA 1
ATOM 714 C C . GLY A 1 91 ? 6.782 0.587 -12.924 1.00 92.75 91 GLY A C 1
ATOM 715 O O . GLY A 1 91 ? 5.763 0.751 -12.274 1.00 92.75 91 GLY A O 1
ATOM 716 N N . ASN A 1 92 ? 7.988 0.757 -12.378 1.00 90.19 92 ASN A N 1
ATOM 717 C CA . ASN A 1 92 ? 8.205 1.172 -10.985 1.00 90.19 92 ASN A CA 1
ATOM 718 C C . ASN A 1 92 ? 8.288 2.704 -10.802 1.00 90.19 92 ASN A C 1
ATOM 720 O O . ASN A 1 92 ? 8.783 3.161 -9.767 1.00 90.19 92 ASN A O 1
ATOM 724 N N . SER A 1 93 ? 7.830 3.497 -11.779 1.00 89.75 93 SER A N 1
ATOM 725 C CA . SER A 1 93 ? 7.856 4.964 -11.698 1.00 89.75 93 SER A CA 1
ATOM 726 C C . SER A 1 93 ? 6.845 5.497 -10.668 1.00 89.75 93 SER A C 1
ATOM 728 O O . SER A 1 93 ? 5.848 4.819 -10.394 1.00 89.75 93 SER A O 1
ATOM 730 N N . PRO A 1 94 ? 7.065 6.696 -10.098 1.00 85.25 94 PRO A N 1
ATOM 731 C CA . PRO A 1 94 ? 6.113 7.316 -9.175 1.00 85.25 94 PRO A CA 1
ATOM 732 C C . PRO A 1 94 ? 4.705 7.467 -9.768 1.00 85.25 94 PRO A C 1
ATOM 734 O O . PRO A 1 94 ? 3.720 7.152 -9.110 1.00 85.25 94 PRO A O 1
ATOM 737 N N . GLU A 1 95 ? 4.598 7.864 -11.038 1.00 88.00 95 GLU A N 1
ATOM 738 C CA . GLU A 1 95 ? 3.317 8.060 -11.732 1.00 88.00 95 GLU A CA 1
ATOM 739 C C . GLU A 1 95 ? 2.545 6.751 -11.846 1.00 88.00 95 GLU A C 1
ATOM 741 O O . GLU A 1 95 ? 1.327 6.717 -11.666 1.00 88.00 95 GLU A O 1
ATOM 746 N N . ARG A 1 96 ? 3.257 5.652 -12.121 1.00 92.75 96 ARG A N 1
ATOM 747 C CA . ARG A 1 96 ? 2.619 4.347 -12.217 1.00 92.75 96 ARG A CA 1
ATOM 748 C C . ARG A 1 96 ? 2.098 3.880 -10.860 1.00 92.75 96 ARG A C 1
ATOM 750 O O . ARG A 1 96 ? 0.994 3.349 -10.822 1.00 92.75 96 ARG A O 1
ATOM 757 N N . ARG A 1 97 ? 2.832 4.130 -9.772 1.00 88.75 97 ARG A N 1
ATOM 758 C CA . ARG A 1 97 ? 2.382 3.817 -8.402 1.00 88.75 97 ARG A CA 1
ATOM 759 C C . ARG A 1 97 ? 1.181 4.653 -7.982 1.00 88.75 97 ARG A C 1
ATOM 761 O O . ARG A 1 97 ? 0.226 4.103 -7.454 1.00 88.75 97 ARG A O 1
ATOM 768 N N . ALA A 1 98 ? 1.183 5.948 -8.294 1.00 86.75 98 ALA A N 1
ATOM 769 C CA . ALA A 1 98 ? 0.020 6.804 -8.067 1.00 86.75 98 ALA A CA 1
ATOM 770 C C . ALA A 1 98 ? -1.224 6.261 -8.791 1.00 86.75 98 ALA A C 1
ATOM 772 O O . ALA A 1 98 ? -2.328 6.262 -8.250 1.00 86.75 98 ALA A O 1
ATOM 773 N N . GLN A 1 99 ? -1.038 5.735 -10.004 1.00 90.12 99 GLN A N 1
ATOM 774 C CA . GLN A 1 99 ? -2.110 5.090 -10.750 1.00 90.12 99 GLN A CA 1
ATOM 775 C C . GLN A 1 99 ? -2.511 3.718 -10.161 1.00 90.12 99 GLN A C 1
ATOM 777 O O . GLN A 1 99 ? -3.674 3.356 -10.283 1.00 90.12 99 GLN A O 1
ATOM 782 N N . ASP A 1 100 ? -1.620 2.974 -9.494 1.00 91.25 100 ASP A N 1
ATOM 783 C CA . ASP A 1 100 ? -1.995 1.749 -8.757 1.00 91.25 100 ASP A CA 1
ATOM 784 C C . ASP A 1 100 ? -2.913 2.057 -7.582 1.00 91.25 100 ASP A C 1
ATOM 786 O O . ASP A 1 100 ? -3.935 1.405 -7.409 1.00 91.25 100 ASP A O 1
ATOM 790 N N . ILE A 1 101 ? -2.565 3.085 -6.808 1.00 87.50 101 ILE A N 1
ATOM 791 C CA . ILE A 1 101 ? -3.371 3.553 -5.678 1.00 87.50 101 ILE A CA 1
ATOM 792 C C . ILE A 1 101 ? -4.740 4.012 -6.170 1.00 87.50 101 ILE A C 1
ATOM 794 O O . ILE A 1 101 ? -5.753 3.742 -5.542 1.00 87.50 101 ILE A O 1
ATOM 798 N N . LYS A 1 102 ? -4.788 4.666 -7.335 1.00 87.44 102 LYS A N 1
ATOM 799 C CA . LYS A 1 102 ? -6.053 5.043 -7.964 1.00 87.44 102 LYS A CA 1
ATOM 800 C C . LYS A 1 102 ? -6.887 3.835 -8.424 1.00 87.44 102 LYS A C 1
ATOM 802 O O . LYS A 1 102 ? -8.110 3.941 -8.476 1.00 87.44 102 LYS A O 1
ATOM 807 N N . GLU A 1 103 ? -6.240 2.747 -8.832 1.00 89.56 103 GLU A N 1
ATOM 808 C CA . GLU A 1 103 ? -6.895 1.505 -9.269 1.00 89.56 103 GLU A CA 1
ATOM 809 C C . GLU A 1 103 ? -7.379 0.649 -8.093 1.00 89.56 103 GLU A C 1
ATOM 811 O O . GLU A 1 103 ? -8.282 -0.168 -8.275 1.00 89.56 103 GLU A O 1
ATOM 816 N N . LEU A 1 104 ? -6.823 0.862 -6.900 1.00 85.06 104 LEU A N 1
ATOM 817 C CA . LEU A 1 104 ? -7.331 0.301 -5.660 1.00 85.06 104 LEU A CA 1
ATOM 818 C C . LEU A 1 104 ? -8.638 1.023 -5.270 1.00 85.06 104 LEU A C 1
ATOM 820 O O . LEU A 1 104 ? -8.642 2.159 -4.799 1.00 85.06 104 LEU A O 1
ATOM 824 N N . ASP A 1 105 ? -9.753 0.342 -5.533 1.00 68.00 105 ASP A N 1
ATOM 825 C CA . ASP A 1 105 ? -11.117 0.636 -5.060 1.00 68.00 105 ASP A CA 1
ATOM 826 C C . ASP A 1 105 ? -11.696 2.037 -5.384 1.00 68.00 105 ASP A C 1
ATOM 828 O O . ASP A 1 105 ? -12.549 2.552 -4.663 1.00 68.00 105 ASP A O 1
ATOM 832 N N . ASP A 1 106 ? -11.249 2.689 -6.471 1.00 55.09 106 ASP A N 1
ATOM 833 C CA . ASP A 1 106 ? -11.668 4.058 -6.848 1.00 55.09 106 ASP A CA 1
ATOM 834 C C . ASP A 1 106 ? -11.500 5.088 -5.691 1.00 55.09 106 ASP A C 1
ATOM 836 O O . ASP A 1 106 ? -12.203 6.104 -5.628 1.00 55.09 106 ASP A O 1
ATOM 840 N N . ALA A 1 107 ? -10.561 4.832 -4.767 1.00 51.47 107 ALA A N 1
ATOM 841 C CA . ALA A 1 107 ? -10.580 5.341 -3.396 1.00 51.47 107 ALA A CA 1
ATOM 842 C C . ALA A 1 107 ? -10.552 6.878 -3.276 1.00 51.47 107 ALA A C 1
ATOM 844 O O . ALA A 1 107 ? -9.534 7.559 -3.440 1.00 51.47 107 ALA A O 1
ATOM 845 N N . GLY A 1 108 ? -11.703 7.440 -2.908 1.00 48.00 108 GLY A N 1
ATOM 846 C CA . GLY A 1 108 ? -11.782 8.745 -2.268 1.00 48.00 108 GLY A CA 1
ATOM 847 C C . GLY A 1 108 ? -11.183 8.675 -0.860 1.00 48.00 108 GLY A C 1
ATOM 848 O O . GLY A 1 108 ? -11.599 7.852 -0.057 1.00 48.00 108 GLY A O 1
ATOM 849 N N . GLN A 1 109 ? -10.264 9.604 -0.578 1.00 53.44 109 GLN A N 1
ATOM 850 C CA . GLN A 1 109 ? -9.486 9.784 0.661 1.00 53.44 109 GLN A CA 1
ATOM 851 C C . GLN A 1 109 ? -8.308 8.814 0.865 1.00 53.44 109 GLN A C 1
ATOM 853 O O . GLN A 1 109 ? -8.381 7.832 1.594 1.00 53.44 109 GLN A O 1
ATOM 858 N N . ALA A 1 110 ? -7.166 9.206 0.290 1.00 51.72 110 ALA A N 1
ATOM 859 C CA . ALA A 1 110 ? -5.845 8.725 0.676 1.00 51.72 110 ALA A CA 1
ATOM 860 C C . ALA A 1 110 ? -5.333 9.506 1.901 1.00 51.72 110 ALA A C 1
ATOM 862 O O . ALA A 1 110 ? -5.247 10.736 1.849 1.00 51.72 110 ALA A O 1
ATOM 863 N N . LEU A 1 111 ? -4.971 8.811 2.984 1.00 56.47 111 LEU A N 1
ATOM 864 C CA . LEU A 1 111 ? -4.160 9.384 4.058 1.00 56.47 111 LEU A CA 1
ATOM 865 C C . LEU A 1 111 ? -2.710 8.953 3.825 1.00 56.47 111 LEU A C 1
ATOM 867 O O . LEU A 1 111 ? -2.268 7.904 4.279 1.00 56.47 111 LEU A O 1
ATOM 871 N N . PHE A 1 112 ? -1.955 9.782 3.112 1.00 52.62 112 PHE A N 1
ATOM 872 C CA . PHE A 1 112 ? -0.507 9.623 3.044 1.00 52.62 112 PHE A CA 1
ATOM 873 C C . PHE A 1 112 ? 0.068 9.787 4.454 1.00 52.62 112 PHE A C 1
ATOM 875 O O . PHE A 1 112 ? 0.077 10.892 4.996 1.00 52.62 112 PHE A O 1
ATOM 882 N N . VAL A 1 113 ? 0.567 8.702 5.050 1.00 51.78 113 VAL A N 1
ATOM 883 C CA . VAL A 1 113 ? 1.482 8.784 6.199 1.00 51.78 113 VAL A CA 1
ATOM 884 C C . VAL A 1 113 ? 2.905 8.868 5.659 1.00 51.78 113 VAL A C 1
ATOM 886 O O . VAL A 1 113 ? 3.768 8.051 5.957 1.00 51.78 113 VAL A O 1
ATOM 889 N N . ASP A 1 114 ? 3.132 9.884 4.837 1.00 50.72 114 ASP A N 1
ATOM 890 C CA . ASP A 1 114 ? 4.442 10.493 4.711 1.00 50.72 114 ASP A CA 1
ATOM 891 C C . ASP A 1 114 ? 4.295 11.843 5.408 1.00 50.72 114 ASP A C 1
ATOM 893 O O . ASP A 1 114 ? 3.573 12.724 4.935 1.00 50.72 114 ASP A O 1
ATOM 897 N N . ASP A 1 115 ? 4.863 11.985 6.606 1.00 50.28 115 ASP A N 1
ATOM 898 C CA . ASP A 1 115 ? 4.951 13.293 7.256 1.00 50.28 115 ASP A CA 1
ATOM 899 C C . ASP A 1 115 ? 5.989 14.097 6.471 1.00 50.28 115 ASP A C 1
ATOM 901 O O . ASP A 1 115 ? 7.147 14.212 6.870 1.00 50.28 115 ASP A O 1
ATOM 905 N N . ALA A 1 116 ? 5.578 14.585 5.299 1.00 50.38 116 ALA A N 1
ATOM 906 C CA . ALA A 1 116 ? 6.421 15.324 4.376 1.00 50.38 116 ALA A CA 1
ATOM 907 C C . ALA A 1 116 ? 7.033 16.537 5.077 1.00 50.38 116 ALA A C 1
ATOM 909 O O . ALA A 1 116 ? 8.196 16.833 4.867 1.00 50.38 116 ALA A O 1
ATOM 910 N N . ALA A 1 117 ? 6.306 17.166 6.008 1.00 51.47 117 ALA A N 1
ATOM 911 C CA . ALA A 1 117 ? 6.848 18.255 6.813 1.00 51.47 117 ALA A CA 1
ATOM 912 C C . ALA A 1 117 ? 8.025 17.795 7.687 1.00 51.47 117 ALA A C 1
ATOM 914 O O . ALA A 1 117 ? 9.007 18.519 7.829 1.00 51.47 117 ALA A O 1
ATOM 915 N N . ARG A 1 118 ? 7.968 16.586 8.254 1.00 53.44 118 ARG A N 1
ATOM 916 C CA . ARG A 1 118 ? 9.091 15.992 8.986 1.00 53.44 118 ARG A CA 1
ATOM 917 C C . ARG A 1 118 ? 10.219 15.525 8.066 1.00 53.44 118 ARG A C 1
ATOM 919 O O . ARG A 1 118 ? 11.377 15.677 8.448 1.00 53.44 118 ARG A O 1
ATOM 926 N N . PHE A 1 119 ? 9.913 14.949 6.905 1.00 55.28 119 PHE A N 1
ATOM 927 C CA . PHE A 1 119 ? 10.925 14.578 5.912 1.00 55.28 119 PHE A CA 1
ATOM 928 C C . PHE A 1 119 ? 11.667 15.818 5.395 1.00 55.28 119 PHE A C 1
ATOM 930 O O . PHE A 1 119 ? 12.894 15.849 5.444 1.00 55.28 119 PHE A O 1
ATOM 937 N N . ASP A 1 120 ? 10.933 16.861 5.011 1.00 58.16 120 ASP A N 1
ATOM 938 C CA . ASP A 1 120 ? 11.462 18.150 4.569 1.00 58.16 120 ASP A CA 1
ATOM 939 C C . ASP A 1 120 ? 12.275 18.811 5.686 1.00 58.16 120 ASP A C 1
ATOM 941 O O . ASP A 1 120 ? 13.405 19.225 5.446 1.00 58.16 120 ASP A O 1
ATOM 945 N N . ALA A 1 121 ? 11.781 18.812 6.930 1.00 65.06 121 ALA A N 1
ATOM 946 C CA . ALA A 1 121 ? 12.530 19.349 8.068 1.00 65.06 121 ALA A CA 1
ATOM 947 C C . ALA A 1 121 ? 13.843 18.588 8.332 1.00 65.06 121 ALA A C 1
ATOM 949 O O . ALA A 1 121 ? 14.863 19.203 8.635 1.00 65.06 121 ALA A O 1
ATOM 950 N N . LEU A 1 122 ? 13.841 17.255 8.215 1.00 58.41 122 LEU A N 1
ATOM 951 C CA . LEU A 1 122 ? 15.050 16.436 8.362 1.00 58.41 122 LEU A CA 1
ATOM 952 C C . LEU A 1 122 ? 16.033 16.645 7.206 1.00 58.41 122 LEU A C 1
ATOM 954 O O . LEU A 1 122 ? 17.245 16.632 7.417 1.00 58.41 122 LEU A O 1
ATOM 958 N N . LEU A 1 123 ? 15.524 16.825 5.987 1.00 56.72 123 LEU A N 1
ATOM 959 C CA . LEU A 1 123 ? 16.341 17.080 4.809 1.00 56.72 123 LEU A CA 1
ATOM 960 C C . LEU A 1 123 ? 16.968 18.479 4.859 1.00 56.72 123 LEU A C 1
ATOM 962 O O . LEU A 1 123 ? 18.155 18.616 4.564 1.00 56.72 123 LEU A O 1
ATOM 966 N N . GLU A 1 124 ? 16.210 19.498 5.271 1.00 68.12 124 GLU A N 1
ATOM 967 C CA . GLU A 1 124 ? 16.713 20.857 5.495 1.00 68.12 124 GLU A CA 1
ATOM 968 C C . GLU A 1 124 ? 17.800 20.873 6.573 1.00 68.12 124 GLU A C 1
ATOM 970 O O . GLU A 1 124 ? 18.896 21.375 6.316 1.00 68.12 124 GLU A O 1
ATOM 975 N N . ASP A 1 125 ? 17.551 20.244 7.727 1.00 76.00 125 ASP A N 1
ATOM 976 C CA . ASP A 1 125 ? 18.533 20.123 8.811 1.00 76.00 125 ASP A CA 1
ATOM 977 C C . ASP A 1 125 ? 19.828 19.442 8.336 1.00 76.00 125 ASP A C 1
ATOM 979 O O . ASP A 1 125 ? 20.935 19.926 8.589 1.00 76.00 125 ASP A O 1
ATOM 983 N N . PHE A 1 126 ? 19.706 18.356 7.569 1.00 65.50 126 PHE A N 1
ATOM 984 C CA . PHE A 1 126 ? 20.846 17.647 6.991 1.00 65.50 126 PHE A CA 1
ATOM 985 C C . PHE A 1 126 ? 21.650 18.511 6.003 1.00 65.50 126 PHE A C 1
ATOM 987 O O . PHE A 1 126 ? 22.882 18.537 6.067 1.00 65.50 126 PHE A O 1
ATOM 994 N N . VAL A 1 127 ? 20.982 19.237 5.099 1.00 67.62 127 VAL A N 1
ATOM 995 C CA . VAL A 1 127 ? 21.638 20.141 4.135 1.00 67.62 127 VAL A CA 1
ATOM 996 C C . VAL A 1 127 ? 22.359 21.280 4.856 1.00 67.62 127 VAL A C 1
ATOM 998 O O . VAL A 1 127 ? 23.477 21.637 4.477 1.00 67.62 127 VAL A O 1
ATOM 1001 N N . GLN A 1 128 ? 21.763 21.818 5.918 1.00 73.06 128 GLN A N 1
ATOM 1002 C CA . GLN A 1 128 ? 22.350 22.895 6.709 1.00 73.06 128 GLN A CA 1
ATOM 1003 C C . GLN A 1 128 ? 23.619 22.426 7.435 1.00 73.06 128 GLN A C 1
ATOM 1005 O O . GLN A 1 128 ? 24.657 23.080 7.344 1.00 73.06 128 GLN A O 1
ATOM 1010 N N . HIS A 1 129 ? 23.596 21.224 8.015 1.00 72.56 129 HIS A N 1
ATOM 1011 C CA . HIS A 1 129 ? 24.777 20.605 8.624 1.00 72.56 129 HIS A CA 1
ATOM 1012 C C . HIS A 1 129 ? 25.894 20.282 7.621 1.00 72.56 129 HIS A C 1
ATOM 1014 O O . HIS A 1 129 ? 27.063 20.254 8.002 1.00 72.56 129 HIS A O 1
ATOM 1020 N N . LEU A 1 130 ? 25.576 20.029 6.348 1.00 58.72 130 LEU A N 1
ATOM 1021 C CA . LEU A 1 130 ? 26.591 19.870 5.301 1.00 58.72 130 LEU A CA 1
ATOM 1022 C C . LEU A 1 130 ? 27.222 21.204 4.881 1.00 58.72 130 LEU A C 1
ATOM 1024 O O . LEU A 1 130 ? 28.386 21.211 4.496 1.00 58.72 130 LEU A O 1
ATOM 1028 N N . ALA A 1 131 ? 26.479 22.310 4.956 1.00 57.91 131 ALA A N 1
ATOM 1029 C CA . ALA A 1 131 ? 26.971 23.648 4.621 1.00 57.91 131 ALA A CA 1
ATOM 1030 C C . ALA A 1 131 ? 27.864 24.262 5.717 1.00 57.91 131 ALA A C 1
ATOM 1032 O O . ALA A 1 131 ? 28.616 25.198 5.450 1.00 57.91 131 ALA A O 1
ATOM 1033 N N . GLU A 1 132 ? 27.784 23.737 6.941 1.00 66.38 132 GLU A N 1
ATOM 1034 C CA . GLU A 1 132 ? 28.563 24.173 8.106 1.00 66.38 132 GLU A CA 1
ATOM 1035 C C . GLU A 1 132 ? 29.867 23.371 8.322 1.00 66.38 132 GLU A C 1
ATOM 1037 O O . GLU A 1 132 ? 30.588 23.616 9.295 1.00 66.38 132 GLU A O 1
ATOM 1042 N N . ARG A 1 133 ? 30.199 22.431 7.424 1.00 47.91 133 ARG A N 1
ATOM 1043 C CA . ARG A 1 133 ? 31.473 21.682 7.407 1.00 47.91 133 ARG A CA 1
ATOM 1044 C C . ARG A 1 133 ? 32.385 22.134 6.275 1.00 47.91 133 ARG A C 1
ATOM 1046 O O . ARG A 1 133 ? 33.616 22.081 6.499 1.00 47.91 133 ARG A O 1
#

Secondary structure (DSSP, 8-state):
-PPP----------------PPPPEEEEEE-TTS-EEEEEEEE-SSEEEE---TT--GGGGHHHHHHHTTTSEEEEEE-TTSTTS---SS--SHHHHHHHHHHSTT-S-EE----HHHHHHHHHHHHHHHHT-

Sequence (133 aa):
MFAKIFLVLPFLLTPPALAAGREVQDGFFKTSDNVKLHDLEAGTGPPIFFEPGWSMPAWIGDPQIQYFAEHYHVVALDPRSQGDSDKPLEGNSPERRAQDIKELDDAGQALFVDDAARFDALLEDFVQHLAER

pLDDT: mean 76.5, std 18.08, range [38.28, 97.75]

Foldseek 3Di:
DDDDDDDDDDDPCPDPPPPPFFDWDWDWDAAPVRWIWIKIWAADEAEEEEEDDPQDAQCVCVVVRRVCNVHHTYMYIQFACHDPTDPDPDQPDPVSRVRVVCVPPVDDDYDYPPPVVVVVVVVVVVVVVVVVD

Radius of gyration: 23.83 Å; chains: 1; bounding box: 55×61×80 Å